Protein AF-A0A3S1T7J5-F1 (afdb_monomer_lite)

Foldseek 3Di:
DDDDDDPDDDDPVVLVVVCVVVVHADPVGPVVVVQVVQVVVQVVVCVVVVHHDDGD

Radius of gyration: 17.23 Å; chains: 1; bounding box: 32×33×38 Å

Structure (mmCIF, N/CA/C/O backbone):
data_AF-A0A3S1T7J5-F1
#
_entry.id   AF-A0A3S1T7J5-F1
#
loop_
_atom_site.group_PDB
_atom_site.id
_atom_site.type_symbol
_atom_site.label_atom_id
_atom_site.label_alt_id
_atom_site.label_comp_id
_atom_site.label_asym_id
_atom_site.label_entity_id
_atom_site.label_seq_id
_atom_site.pdbx_PDB_ins_code
_atom_site.Cartn_x
_atom_site.Cartn_y
_atom_site.Cartn_z
_atom_site.occupancy
_atom_site.B_iso_or_equiv
_atom_site.auth_seq_id
_atom_site.auth_comp_id
_atom_site.auth_asym_id
_atom_site.auth_atom_id
_atom_site.pdbx_PDB_model_num
ATOM 1 N N . TRP A 1 1 ? 7.909 -27.814 13.422 1.00 80.06 1 TRP A N 1
ATOM 2 C CA . TRP A 1 1 ? 8.463 -26.635 12.722 1.00 80.06 1 TRP A CA 1
ATOM 3 C C . TRP A 1 1 ? 9.406 -27.131 11.636 1.00 80.06 1 TRP A C 1
ATOM 5 O O . TRP A 1 1 ? 10.124 -28.085 11.908 1.00 80.06 1 TRP A O 1
ATOM 15 N N . ARG A 1 2 ? 9.376 -26.568 10.420 1.00 89.88 2 ARG A N 1
ATOM 16 C CA . ARG A 1 2 ? 10.312 -26.919 9.335 1.00 89.88 2 ARG A CA 1
ATOM 17 C C . ARG A 1 2 ? 10.698 -25.673 8.544 1.00 89.88 2 ARG A C 1
ATOM 19 O O . ARG A 1 2 ? 9.851 -24.798 8.371 1.00 89.88 2 ARG A O 1
ATOM 26 N N . THR A 1 3 ? 11.931 -25.616 8.057 1.00 92.06 3 THR A N 1
ATOM 27 C CA . THR A 1 3 ? 12.379 -24.552 7.152 1.00 92.06 3 THR A CA 1
ATOM 28 C C . THR A 1 3 ? 11.788 -24.778 5.764 1.00 92.06 3 THR A C 1
ATOM 30 O O . THR A 1 3 ? 11.738 -25.910 5.280 1.00 92.06 3 THR A O 1
ATOM 33 N N . LEU A 1 4 ? 11.303 -23.704 5.149 1.00 92.69 4 LEU A N 1
ATOM 34 C CA . LEU A 1 4 ? 10.805 -23.681 3.780 1.00 92.69 4 LEU A CA 1
ATOM 35 C C . LEU A 1 4 ? 11.637 -22.680 2.993 1.00 92.69 4 LEU A C 1
ATOM 37 O O . LEU A 1 4 ? 11.710 -21.516 3.385 1.00 92.69 4 LEU A O 1
ATOM 41 N N . ASP A 1 5 ? 12.222 -23.125 1.887 1.00 90.69 5 ASP A N 1
A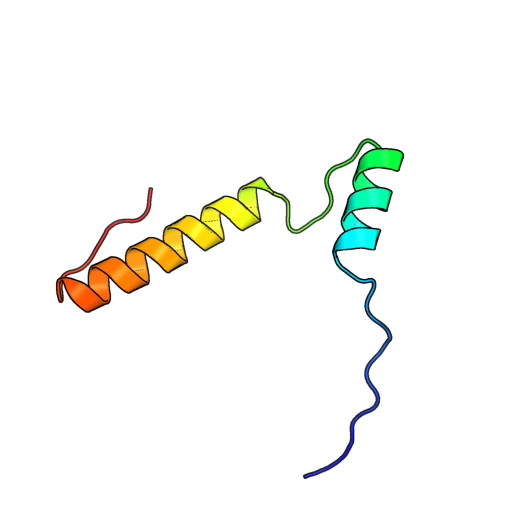TOM 42 C CA . ASP A 1 5 ? 12.863 -22.211 0.951 1.00 90.69 5 ASP A CA 1
ATOM 43 C C . ASP A 1 5 ? 11.788 -21.405 0.222 1.00 90.69 5 ASP A C 1
ATOM 45 O O . ASP A 1 5 ? 10.850 -21.955 -0.362 1.00 90.69 5 ASP A O 1
ATOM 49 N N . LEU A 1 6 ? 11.911 -20.081 0.293 1.00 89.75 6 LEU A N 1
ATOM 50 C CA . LEU A 1 6 ? 10.990 -19.152 -0.343 1.00 89.75 6 LEU A CA 1
ATOM 51 C C . LEU A 1 6 ? 11.619 -18.604 -1.624 1.00 89.75 6 LEU A C 1
ATOM 53 O O . LEU A 1 6 ? 12.806 -18.262 -1.631 1.00 89.75 6 LEU A O 1
ATOM 57 N N . PRO A 1 7 ? 10.838 -18.466 -2.707 1.00 90.25 7 PRO A N 1
ATOM 58 C CA . PRO A 1 7 ? 11.327 -17.812 -3.906 1.00 90.25 7 PRO A CA 1
ATOM 59 C C . PRO A 1 7 ? 11.718 -16.365 -3.593 1.00 90.25 7 PRO A C 1
ATOM 61 O O . PRO A 1 7 ? 11.067 -15.675 -2.802 1.00 90.25 7 PRO A O 1
ATOM 64 N N . SER A 1 8 ? 12.773 -15.885 -4.250 1.00 88.56 8 SER A N 1
ATOM 65 C CA . SER A 1 8 ? 13.189 -14.490 -4.125 1.00 88.56 8 SER A CA 1
ATOM 66 C C . SER A 1 8 ? 12.092 -13.567 -4.653 1.00 88.56 8 SER A C 1
ATOM 68 O O . SER A 1 8 ? 11.693 -13.641 -5.817 1.00 88.56 8 SER A O 1
ATOM 70 N N . VAL A 1 9 ? 11.601 -12.677 -3.793 1.00 87.50 9 VAL A N 1
ATOM 71 C CA . VAL A 1 9 ? 10.622 -11.656 -4.162 1.00 87.50 9 VAL A CA 1
ATOM 72 C C . VAL A 1 9 ? 11.325 -10.329 -4.419 1.00 87.50 9 VAL A C 1
ATOM 74 O O . VAL A 1 9 ? 12.121 -9.850 -3.609 1.00 87.50 9 VAL A O 1
ATOM 77 N N . LYS A 1 10 ? 11.016 -9.692 -5.557 1.00 85.50 10 LYS A N 1
ATOM 78 C CA . LYS A 1 10 ? 11.500 -8.334 -5.845 1.00 85.50 10 LYS A CA 1
ATOM 79 C C . LYS A 1 10 ? 11.090 -7.384 -4.718 1.00 85.50 10 LYS A C 1
ATOM 81 O O . LYS A 1 10 ? 9.908 -7.312 -4.380 1.00 85.50 10 LYS A O 1
ATOM 86 N N . ARG A 1 11 ? 12.047 -6.599 -4.213 1.00 88.31 11 ARG A N 1
ATOM 87 C CA . ARG A 1 11 ? 11.786 -5.517 -3.252 1.00 88.31 11 ARG A CA 1
ATOM 88 C C . ARG A 1 11 ? 10.827 -4.485 -3.850 1.00 88.31 11 ARG A C 1
ATOM 90 O O . ARG A 1 11 ? 10.927 -4.170 -5.037 1.00 88.31 11 ARG A O 1
ATOM 97 N N . ASN A 1 12 ? 9.972 -3.894 -3.017 1.00 84.00 12 ASN A N 1
ATOM 98 C CA . ASN A 1 12 ? 9.004 -2.881 -3.455 1.00 84.00 12 ASN A CA 1
ATOM 99 C C . ASN A 1 12 ? 9.666 -1.686 -4.151 1.00 84.00 12 ASN A C 1
ATOM 101 O O . ASN A 1 12 ? 9.182 -1.259 -5.191 1.00 84.00 12 ASN A O 1
ATOM 105 N N . ALA A 1 13 ? 10.818 -1.219 -3.657 1.00 86.19 13 ALA A N 1
ATOM 106 C CA . ALA A 1 13 ? 11.573 -0.144 -4.305 1.00 86.19 13 ALA A CA 1
ATOM 107 C C . ALA A 1 13 ? 11.939 -0.478 -5.761 1.00 86.19 13 ALA A C 1
ATOM 109 O O . ALA A 1 13 ? 11.847 0.372 -6.641 1.00 86.19 13 ALA A O 1
ATOM 110 N N . ARG A 1 14 ? 12.291 -1.7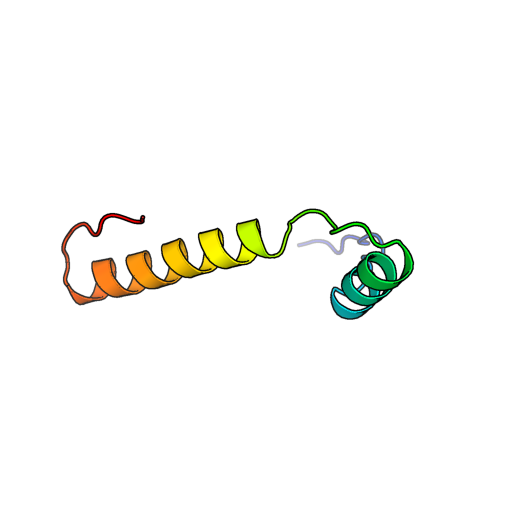42 -6.038 1.00 89.88 14 ARG A N 1
ATOM 111 C CA . ARG A 1 14 ? 12.603 -2.176 -7.402 1.00 89.88 14 ARG A CA 1
ATOM 112 C C . ARG A 1 14 ? 11.350 -2.285 -8.265 1.00 89.88 14 ARG A C 1
ATOM 114 O O . ARG A 1 14 ? 11.383 -1.867 -9.412 1.00 89.88 14 ARG A O 1
ATOM 121 N N . ARG A 1 15 ? 10.247 -2.799 -7.709 1.00 86.69 15 ARG A N 1
ATOM 122 C CA . ARG A 1 15 ? 8.945 -2.838 -8.400 1.00 86.69 15 ARG A CA 1
ATOM 123 C C . ARG A 1 15 ? 8.462 -1.433 -8.775 1.00 86.69 15 ARG A C 1
ATOM 125 O O . ARG A 1 15 ? 7.884 -1.264 -9.839 1.00 86.69 15 ARG A O 1
ATOM 132 N N . PHE A 1 16 ? 8.727 -0.443 -7.921 1.00 84.81 16 PHE A N 1
ATOM 133 C CA . PHE A 1 16 ? 8.404 0.956 -8.181 1.00 84.81 16 PHE A CA 1
ATOM 134 C C . PHE A 1 16 ? 9.251 1.549 -9.310 1.00 84.81 16 PHE A C 1
ATOM 136 O O . PHE A 1 16 ? 8.689 2.110 -10.243 1.00 84.81 16 PHE A O 1
ATOM 143 N N . ALA A 1 17 ? 10.575 1.369 -9.267 1.00 90.69 17 ALA A N 1
ATOM 144 C CA . ALA A 1 17 ? 11.457 1.815 -10.346 1.00 90.69 17 ALA A CA 1
ATOM 145 C C . ALA A 1 17 ? 11.057 1.196 -11.698 1.00 90.69 17 ALA A C 1
ATOM 147 O O . ALA A 1 17 ? 10.860 1.920 -12.666 1.00 90.69 17 ALA A O 1
ATOM 148 N N . ASP A 1 18 ? 10.812 -0.121 -11.730 1.00 91.12 18 ASP A N 1
ATOM 149 C CA . ASP A 1 18 ? 10.375 -0.820 -12.945 1.00 91.12 18 ASP A CA 1
ATOM 150 C C . ASP A 1 18 ? 9.037 -0.246 -13.490 1.00 91.12 18 ASP A C 1
ATOM 152 O O . ASP A 1 18 ? 8.836 -0.185 -14.702 1.00 91.12 18 ASP A O 1
ATOM 156 N N . ALA A 1 19 ? 8.115 0.187 -12.617 1.00 90.31 19 ALA A N 1
ATOM 157 C CA . ALA A 1 19 ? 6.839 0.791 -13.019 1.00 90.31 19 ALA A CA 1
ATOM 158 C C . ALA A 1 19 ? 7.004 2.204 -13.606 1.00 90.31 19 ALA A C 1
ATOM 160 O O . ALA A 1 19 ? 6.288 2.558 -14.547 1.00 90.31 19 ALA A O 1
ATOM 161 N N . LEU A 1 20 ? 7.952 2.989 -13.076 1.00 91.25 20 LEU A N 1
ATOM 162 C CA . LEU A 1 20 ? 8.317 4.297 -13.626 1.00 91.25 20 LEU A CA 1
ATOM 163 C C . LEU A 1 20 ? 8.938 4.146 -15.015 1.00 91.25 20 LEU A C 1
ATOM 165 O O . LEU A 1 20 ? 8.464 4.773 -15.959 1.00 91.25 20 LEU A O 1
ATOM 169 N N . ASP A 1 21 ? 9.928 3.261 -15.148 1.00 94.81 21 ASP A N 1
ATOM 170 C CA . ASP A 1 21 ? 10.624 3.007 -16.414 1.00 94.81 21 ASP A CA 1
ATOM 171 C C . ASP A 1 21 ? 9.656 2.510 -17.500 1.00 94.81 21 ASP A C 1
ATOM 173 O O . ASP A 1 21 ? 9.742 2.906 -18.661 1.00 94.81 21 ASP A O 1
ATOM 177 N N . ALA A 1 22 ? 8.699 1.655 -17.127 1.00 93.25 22 ALA A N 1
ATOM 178 C CA . ALA A 1 22 ? 7.711 1.104 -18.052 1.00 93.25 22 ALA A CA 1
ATOM 179 C C . ALA A 1 22 ? 6.533 2.049 -18.357 1.00 93.25 22 ALA A C 1
ATOM 181 O O . ALA A 1 22 ? 5.688 1.692 -19.184 1.00 93.25 22 ALA A O 1
ATOM 182 N N . GLY A 1 23 ? 6.411 3.183 -17.653 1.00 91.38 23 GLY A N 1
ATOM 183 C CA . GLY A 1 23 ? 5.263 4.094 -17.749 1.00 91.38 23 GLY A CA 1
ATOM 184 C C . GLY A 1 23 ? 3.915 3.444 -17.404 1.00 91.38 23 GLY A C 1
ATOM 185 O O . GLY A 1 23 ? 2.859 3.943 -17.792 1.00 91.38 23 GLY A O 1
ATOM 186 N N . ARG A 1 24 ? 3.928 2.300 -16.710 1.00 89.25 24 ARG A N 1
ATOM 187 C CA . ARG A 1 24 ? 2.741 1.508 -16.371 1.00 8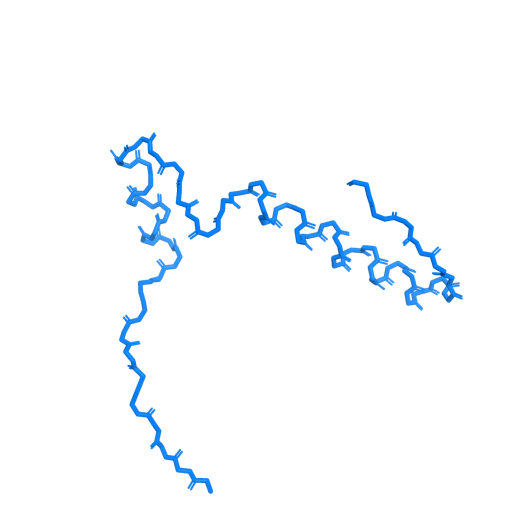9.25 24 ARG A CA 1
ATOM 188 C C . ARG A 1 24 ? 2.757 1.207 -14.886 1.00 89.25 24 ARG A C 1
ATOM 190 O O . ARG A 1 24 ? 3.659 0.530 -14.399 1.00 89.25 24 ARG A O 1
ATOM 197 N N . ASN A 1 25 ? 1.728 1.670 -14.180 1.00 83.44 25 ASN A N 1
ATOM 198 C CA . ASN A 1 25 ? 1.559 1.349 -12.768 1.00 83.44 25 ASN A CA 1
ATOM 199 C C . ASN A 1 25 ? 1.497 -0.170 -12.562 1.00 83.44 25 ASN A C 1
ATOM 201 O O . ASN A 1 25 ? 0.785 -0.876 -13.276 1.00 83.44 25 ASN A O 1
ATOM 205 N N . GLY A 1 26 ? 2.242 -0.648 -11.566 1.00 79.62 26 GLY A N 1
ATOM 206 C CA . GLY A 1 26 ? 2.192 -2.039 -11.134 1.00 79.62 26 GLY A CA 1
ATOM 207 C C . GLY A 1 26 ? 0.917 -2.365 -10.353 1.00 79.62 26 GLY A C 1
ATOM 208 O O . GLY A 1 26 ? 0.182 -1.473 -9.927 1.00 79.62 26 GLY A O 1
ATOM 209 N N . ASP A 1 27 ? 0.692 -3.660 -10.144 1.00 77.88 27 ASP A N 1
ATOM 210 C CA . ASP A 1 27 ? -0.356 -4.189 -9.272 1.00 77.88 27 ASP A CA 1
ATOM 211 C C . ASP A 1 27 ? 0.284 -4.850 -8.031 1.00 77.88 27 ASP A C 1
ATOM 213 O O . ASP A 1 27 ? 1.248 -5.612 -8.191 1.00 77.88 27 ASP A O 1
ATOM 217 N N . PRO A 1 28 ? -0.181 -4.570 -6.796 1.00 77.12 28 PRO A N 1
ATOM 218 C CA . PRO A 1 28 ? -1.205 -3.590 -6.416 1.00 77.12 28 PRO A CA 1
ATOM 219 C C . PRO A 1 28 ? -0.803 -2.143 -6.723 1.00 77.12 28 PRO A C 1
ATOM 221 O O . PRO A 1 28 ? 0.325 -1.725 -6.465 1.00 77.12 28 PRO A O 1
ATOM 224 N N . SER A 1 29 ? -1.753 -1.371 -7.258 1.00 83.25 29 SER A N 1
ATOM 225 C CA . SER A 1 29 ? -1.542 0.047 -7.574 1.00 83.25 29 SER A CA 1
ATOM 226 C C . SER A 1 29 ? -1.494 0.936 -6.328 1.00 83.25 29 SER A C 1
ATOM 228 O O . SER A 1 29 ? -2.023 0.587 -5.271 1.00 83.25 29 SER A O 1
ATOM 230 N N . PHE A 1 30 ? -0.952 2.149 -6.476 1.00 79.62 30 PHE A N 1
ATOM 231 C CA . PHE A 1 30 ? -1.000 3.185 -5.437 1.00 79.62 30 PHE A CA 1
ATOM 232 C C . PHE A 1 30 ? -2.413 3.501 -4.957 1.00 79.62 30 PHE A C 1
ATOM 234 O O . PHE A 1 30 ? -2.616 3.714 -3.766 1.00 79.62 30 PHE A O 1
ATOM 241 N N . ARG A 1 31 ? -3.396 3.480 -5.864 1.00 85.44 31 ARG A N 1
ATOM 242 C CA . ARG A 1 31 ? -4.805 3.657 -5.501 1.00 85.44 31 ARG A CA 1
ATOM 243 C C . ARG A 1 31 ? -5.255 2.561 -4.539 1.00 85.44 31 ARG A C 1
ATOM 245 O O . ARG A 1 31 ? -5.771 2.866 -3.475 1.00 85.44 31 ARG A O 1
ATOM 252 N N . ARG A 1 32 ? -4.942 1.301 -4.856 1.00 87.50 32 ARG A N 1
ATOM 253 C CA . ARG A 1 32 ? -5.255 0.170 -3.976 1.00 87.50 32 ARG A CA 1
ATOM 254 C C . ARG A 1 32 ? -4.529 0.263 -2.632 1.00 87.50 32 ARG A C 1
ATOM 256 O O . ARG A 1 32 ? -5.106 -0.096 -1.614 1.00 87.50 32 ARG A O 1
ATOM 263 N N . ALA A 1 33 ? -3.289 0.748 -2.610 1.00 86.50 33 ALA A N 1
ATOM 264 C CA . ALA A 1 33 ? -2.575 1.000 -1.359 1.00 86.50 33 ALA A CA 1
ATOM 265 C C . ALA A 1 33 ? -3.262 2.078 -0.504 1.00 86.50 33 ALA A C 1
ATOM 267 O O . ALA A 1 33 ? -3.425 1.880 0.696 1.00 86.50 33 ALA A O 1
ATOM 268 N N . ALA A 1 34 ? -3.718 3.171 -1.120 1.00 89.00 34 ALA A N 1
ATOM 269 C CA . ALA A 1 34 ? -4.466 4.219 -0.431 1.00 89.00 34 ALA A CA 1
ATOM 270 C C . ALA A 1 34 ? -5.804 3.702 0.122 1.00 89.00 34 ALA A C 1
ATOM 272 O O . ALA A 1 34 ? -6.132 3.980 1.272 1.00 89.00 34 ALA A O 1
ATOM 273 N N . ASP A 1 35 ? -6.536 2.896 -0.650 1.00 93.25 35 ASP A N 1
ATOM 274 C CA . ASP A 1 35 ? -7.793 2.288 -0.197 1.00 93.25 35 ASP A CA 1
ATOM 275 C C . ASP A 1 35 ? -7.567 1.344 0.997 1.00 93.25 35 ASP A C 1
ATOM 277 O O . ASP A 1 35 ? -8.343 1.346 1.952 1.00 93.25 35 ASP A O 1
ATOM 281 N N . MET A 1 36 ? -6.465 0.582 0.991 1.00 93.81 36 MET A N 1
ATOM 282 C CA . MET A 1 36 ? -6.074 -0.235 2.146 1.00 93.81 36 MET A CA 1
ATOM 283 C C . MET A 1 36 ? -5.732 0.624 3.366 1.00 93.81 36 MET A C 1
ATOM 285 O O . MET A 1 36 ? -6.124 0.264 4.472 1.00 93.81 36 MET A O 1
ATOM 289 N N . GLN A 1 37 ? -5.041 1.754 3.185 1.00 94.75 37 GLN A N 1
ATOM 290 C CA . GLN A 1 37 ? -4.711 2.645 4.298 1.00 94.75 37 GLN A CA 1
ATOM 291 C C . GLN A 1 37 ? -5.974 3.225 4.944 1.00 94.75 37 GLN A C 1
ATOM 293 O O . GLN A 1 37 ? -6.115 3.139 6.159 1.00 94.75 37 GLN A O 1
ATOM 298 N N . LYS A 1 38 ? -6.938 3.705 4.145 1.00 95.69 38 LYS A N 1
ATOM 299 C CA . LYS A 1 38 ? -8.228 4.201 4.658 1.00 95.69 38 LYS A CA 1
ATOM 300 C C . LYS A 1 38 ? -8.956 3.163 5.512 1.00 95.69 38 LYS A C 1
ATOM 302 O O . LYS A 1 38 ? -9.513 3.494 6.553 1.00 95.69 38 LYS A O 1
ATOM 307 N N . LEU A 1 39 ? -8.958 1.904 5.066 1.00 96.62 39 LEU A N 1
ATOM 308 C CA . LEU A 1 39 ? -9.576 0.807 5.808 1.00 96.62 39 LEU A CA 1
ATOM 309 C C . LEU A 1 39 ? -8.872 0.562 7.147 1.00 96.62 39 LEU A C 1
ATOM 311 O O . LEU A 1 39 ? -9.537 0.367 8.162 1.00 96.62 39 LEU A O 1
ATOM 315 N N . ILE A 1 40 ? -7.537 0.560 7.148 1.00 97.06 40 ILE A N 1
ATOM 316 C CA . ILE A 1 40 ? -6.734 0.382 8.362 1.00 97.06 40 ILE A CA 1
ATOM 317 C C . ILE A 1 40 ? -7.014 1.517 9.351 1.00 97.06 40 ILE A C 1
ATOM 319 O O . ILE A 1 40 ? -7.276 1.250 10.523 1.00 97.06 40 ILE A O 1
ATOM 323 N N . ASP A 1 41 ? -7.025 2.761 8.876 1.00 97.50 41 ASP A N 1
ATOM 324 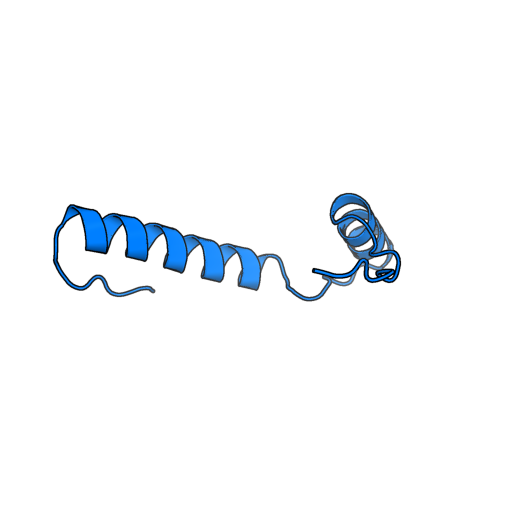C CA . ASP A 1 41 ? -7.289 3.938 9.704 1.00 97.50 41 ASP A CA 1
ATOM 325 C C . ASP A 1 41 ? -8.693 3.873 10.328 1.00 97.50 41 ASP A C 1
ATOM 327 O O . ASP A 1 41 ? -8.843 4.030 11.541 1.00 97.50 41 ASP A O 1
ATOM 331 N N . ALA A 1 42 ? -9.711 3.524 9.536 1.00 97.06 42 ALA A N 1
ATOM 332 C CA . ALA A 1 42 ? -11.078 3.358 10.026 1.00 97.06 42 ALA A CA 1
ATOM 333 C C . ALA A 1 42 ? -11.220 2.208 11.037 1.00 97.06 42 ALA A C 1
ATOM 335 O O . ALA A 1 42 ? -12.023 2.296 11.967 1.00 97.06 42 ALA A O 1
ATOM 336 N N . ALA A 1 43 ? -10.443 1.130 10.894 1.00 97.38 43 ALA A N 1
ATOM 337 C CA . ALA A 1 43 ? -10.427 0.043 11.869 1.00 97.38 43 ALA A CA 1
ATOM 338 C C . ALA A 1 43 ? -9.853 0.505 13.218 1.00 97.38 43 ALA A C 1
ATOM 340 O O . ALA A 1 43 ? -10.408 0.175 14.270 1.00 97.38 43 ALA A O 1
ATOM 341 N N . PHE A 1 44 ? -8.780 1.304 13.198 1.00 97.81 44 PHE A N 1
ATOM 342 C CA . PHE A 1 44 ? -8.239 1.914 14.413 1.00 97.81 44 PHE A CA 1
ATOM 343 C C . PHE A 1 44 ? -9.239 2.875 15.062 1.00 97.81 44 PHE A C 1
ATOM 345 O O . PHE A 1 44 ? -9.459 2.796 16.273 1.00 97.81 44 PHE A O 1
ATOM 352 N N . GLU A 1 45 ? -9.892 3.727 14.271 1.00 97.81 45 GLU A N 1
ATOM 353 C CA . GLU A 1 45 ? -10.923 4.646 14.760 1.00 97.81 45 GLU 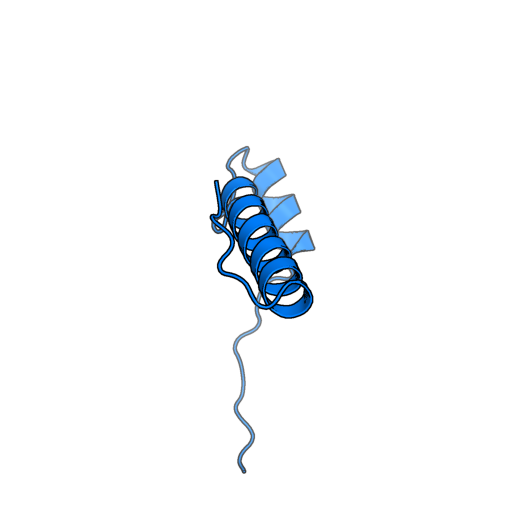A CA 1
ATOM 354 C C . GLU A 1 45 ? -12.107 3.893 15.379 1.00 97.81 45 GLU A C 1
ATOM 356 O O . GLU A 1 45 ? -12.510 4.181 16.507 1.00 97.81 45 GLU A O 1
ATOM 361 N N . SER A 1 46 ? -12.612 2.865 14.692 1.00 98.06 46 SER A N 1
ATOM 362 C CA . SER A 1 46 ? -13.702 2.018 15.180 1.00 98.06 46 SER A CA 1
ATOM 363 C C . SER A 1 46 ? -13.353 1.353 16.509 1.00 98.06 46 SER A C 1
ATOM 365 O O . SER A 1 46 ? -14.161 1.358 17.441 1.00 98.06 46 SER A O 1
ATOM 367 N N . SER A 1 47 ? -12.124 0.843 16.637 1.00 97.94 47 SER A N 1
ATOM 368 C CA . SER A 1 47 ? -11.641 0.249 17.883 1.00 97.94 47 SER A CA 1
ATOM 369 C C . SER A 1 47 ? -11.578 1.265 19.026 1.00 97.94 47 SER A C 1
ATOM 371 O O . SER A 1 47 ? -11.912 0.920 20.160 1.00 97.94 47 SER A O 1
ATOM 373 N N . ALA A 1 48 ? -11.141 2.497 18.755 1.00 97.81 48 ALA A N 1
ATOM 374 C CA . ALA A 1 48 ? -11.044 3.549 19.763 1.00 97.81 48 ALA A CA 1
ATOM 375 C C . ALA A 1 48 ? -12.431 4.041 20.210 1.00 97.81 48 ALA A C 1
ATOM 377 O O . ALA A 1 48 ? -12.685 4.181 21.407 1.00 97.81 48 ALA A O 1
ATOM 378 N N . ALA A 1 49 ? -13.341 4.252 19.256 1.00 96.94 49 ALA A N 1
ATOM 379 C CA . ALA A 1 49 ? -14.692 4.750 19.500 1.00 96.94 49 ALA A CA 1
ATOM 380 C C . ALA A 1 49 ? -15.665 3.671 20.005 1.00 96.94 49 ALA A C 1
ATOM 382 O O . ALA A 1 49 ? -16.725 4.002 20.533 1.00 96.94 49 ALA A O 1
ATOM 383 N N . LYS A 1 50 ? -15.323 2.384 19.843 1.00 96.75 50 LYS A N 1
ATOM 384 C CA . LYS A 1 50 ? -16.210 1.229 20.082 1.00 96.75 50 LYS A CA 1
ATOM 385 C C . LYS A 1 50 ? -17.526 1.320 19.299 1.00 96.75 50 LYS A C 1
ATOM 387 O O . LYS A 1 50 ? -18.572 0.881 19.774 1.00 96.75 50 LYS A O 1
ATOM 392 N N . LEU A 1 51 ? -17.464 1.890 18.097 1.00 95.25 51 LEU A N 1
ATOM 393 C CA . LEU A 1 51 ? -18.598 2.083 17.198 1.00 95.25 51 LEU A CA 1
ATOM 394 C C . LEU A 1 51 ? -18.217 1.678 15.768 1.00 95.25 51 LEU A C 1
ATOM 396 O O . LEU A 1 51 ? -17.045 1.788 15.399 1.00 95.25 51 LEU A O 1
ATOM 400 N N . PRO A 1 52 ? -19.174 1.226 14.942 1.00 94.19 52 PRO A N 1
ATOM 401 C CA . PRO A 1 52 ? -18.926 1.000 13.522 1.00 94.19 52 PRO A CA 1
ATOM 402 C C . PRO A 1 52 ? -18.564 2.307 12.799 1.00 94.19 52 PRO A C 1
ATOM 404 O O . PRO A 1 52 ? -19.266 3.306 12.950 1.00 94.19 52 PRO A O 1
ATOM 407 N N . ILE A 1 53 ? -17.511 2.277 11.975 1.00 95.31 53 ILE A N 1
ATOM 408 C CA . ILE A 1 53 ? -17.086 3.388 11.107 1.00 95.31 53 ILE A CA 1
ATOM 409 C C . ILE A 1 53 ? -17.259 2.965 9.645 1.00 95.31 53 ILE A C 1
ATOM 411 O O . ILE A 1 53 ? -16.905 1.847 9.269 1.00 95.31 53 ILE A O 1
ATOM 415 N N . SER A 1 5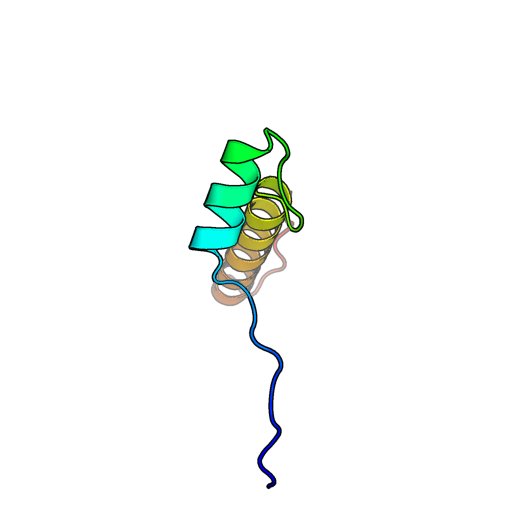4 ? -17.824 3.846 8.817 1.00 92.62 54 SER A N 1
ATOM 416 C CA . SER A 1 54 ? -17.956 3.609 7.374 1.00 92.62 54 SER A CA 1
ATOM 417 C C . SER A 1 54 ? -16.698 4.071 6.641 1.00 92.62 54 SER A C 1
ATOM 419 O O . SER A 1 54 ? -16.226 5.181 6.870 1.00 92.62 54 SER A O 1
ATOM 421 N N . VAL A 1 55 ? -16.181 3.239 5.737 1.00 89.19 55 VAL A N 1
ATOM 422 C CA . VAL A 1 55 ? -15.025 3.564 4.884 1.00 89.19 55 VAL A CA 1
ATOM 423 C C . VAL A 1 55 ? -15.530 4.064 3.531 1.00 89.19 55 VAL A C 1
ATOM 425 O O . VAL A 1 55 ? -16.352 3.385 2.915 1.00 89.19 55 VAL A O 1
ATOM 428 N N . ALA A 1 56 ? -15.054 5.232 3.084 1.00 71.62 56 ALA A N 1
ATOM 429 C CA . ALA A 1 56 ? -15.425 5.869 1.813 1.00 71.62 56 ALA A CA 1
ATOM 430 C C . ALA A 1 56 ? -14.336 5.773 0.727 1.00 71.62 56 ALA A C 1
ATOM 432 O O . ALA A 1 56 ? -13.129 5.993 1.015 1.00 71.62 56 ALA A O 1
#

Sequence (56 aa):
WRTLDLPSVKRNARRFADALDAGRNGDPSFRRAADMQKLIDAAFESSAAKLPISVA

pLDDT: mean 90.23, std 6.1, range [71.62, 98.06]

Secondary structure (DSSP, 8-state):
----PPPPPPPHHHHHHHHHHTTS--SS-HHHHHHHHHHHHHHHHHHHHTS-----